Protein AF-A0A9X2KMB2-F1 (afdb_monomer_lite)

pLDDT: mean 74.88, std 11.55, range [46.0, 89.06]

Radius of gyration: 16.66 Å; chains: 1; bounding box: 49×30×35 Å

Structure (mmCIF, N/CA/C/O backbone):
data_AF-A0A9X2KMB2-F1
#
_entry.id   AF-A0A9X2KMB2-F1
#
loop_
_atom_site.group_PDB
_atom_site.id
_atom_site.type_symbol
_atom_site.label_atom_id
_atom_site.label_alt_id
_atom_site.label_comp_id
_atom_site.label_asym_id
_atom_site.label_entity_id
_atom_site.label_seq_id
_atom_site.pdbx_PDB_ins_code
_atom_site.Cartn_x
_atom_site.Cartn_y
_atom_site.Cartn_z
_atom_site.occupancy
_atom_site.B_iso_or_equiv
_atom_site.auth_seq_id
_atom_site.auth_comp_id
_atom_site.auth_asym_id
_atom_site.auth_atom_id
_atom_site.pdbx_PDB_model_num
ATOM 1 N N . MET A 1 1 ? -1.591 6.683 -15.059 1.00 46.00 1 MET A N 1
ATOM 2 C CA . MET A 1 1 ? -0.880 7.219 -13.878 1.00 46.00 1 MET A CA 1
ATOM 3 C C . MET A 1 1 ? -1.926 7.471 -12.804 1.00 46.00 1 MET A C 1
ATOM 5 O O . MET A 1 1 ? -2.968 8.017 -13.136 1.00 46.00 1 MET A O 1
ATOM 9 N N . MET A 1 2 ? -1.736 6.968 -11.585 1.00 48.09 2 MET A N 1
ATOM 10 C CA . MET A 1 2 ? -2.773 6.992 -10.544 1.00 48.09 2 MET A CA 1
ATOM 11 C C . MET A 1 2 ? -2.872 8.404 -9.947 1.00 48.09 2 MET A C 1
ATOM 13 O O . MET A 1 2 ? -1.891 8.885 -9.384 1.00 48.09 2 MET A O 1
ATOM 17 N N . CYS A 1 3 ? -4.020 9.079 -10.094 1.00 53.78 3 CYS A N 1
ATOM 18 C CA . CYS A 1 3 ? -4.204 10.487 -9.702 1.00 53.78 3 CYS A CA 1
ATOM 19 C C . CYS A 1 3 ? -3.836 10.766 -8.234 1.00 53.78 3 CYS A C 1
ATOM 21 O O . CYS A 1 3 ? -3.273 11.812 -7.942 1.00 53.78 3 CYS A O 1
ATOM 23 N N . ALA A 1 4 ? -4.061 9.803 -7.334 1.00 56.53 4 ALA A N 1
ATOM 24 C CA . ALA A 1 4 ? -3.735 9.933 -5.912 1.00 56.53 4 ALA A CA 1
ATOM 25 C C . ALA A 1 4 ? -2.237 10.172 -5.646 1.00 56.53 4 ALA A C 1
ATOM 27 O O . ALA A 1 4 ? -1.881 11.006 -4.823 1.00 56.53 4 A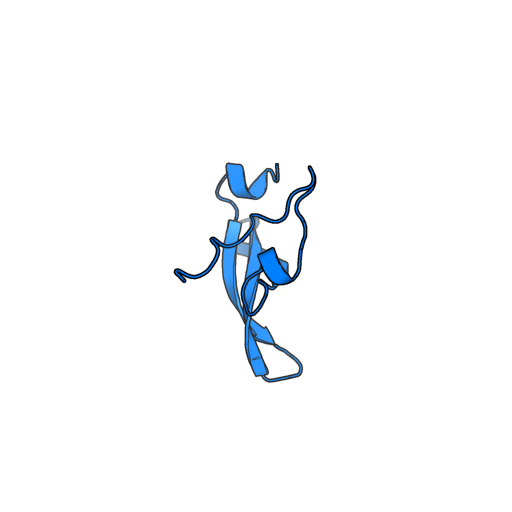LA A O 1
ATOM 28 N N . ALA A 1 5 ? -1.342 9.497 -6.377 1.00 58.47 5 ALA A N 1
ATOM 29 C CA . ALA A 1 5 ? 0.098 9.708 -6.218 1.00 58.47 5 ALA A CA 1
ATOM 30 C C . ALA A 1 5 ? 0.531 11.092 -6.726 1.00 58.47 5 ALA A C 1
ATOM 32 O O . ALA A 1 5 ? 1.382 11.735 -6.121 1.00 58.47 5 ALA A O 1
ATOM 33 N N . ALA A 1 6 ? -0.073 11.559 -7.823 1.00 59.53 6 ALA A N 1
ATOM 34 C CA . ALA A 1 6 ? 0.220 12.875 -8.387 1.00 59.53 6 ALA A CA 1
ATOM 35 C C . ALA A 1 6 ? -0.280 14.024 -7.494 1.00 59.53 6 ALA A C 1
ATOM 37 O O . ALA A 1 6 ? 0.341 15.082 -7.463 1.00 59.53 6 ALA A O 1
ATOM 38 N N . ASN A 1 7 ? -1.365 13.800 -6.751 1.00 67.25 7 ASN A N 1
ATOM 39 C CA . ASN A 1 7 ? -1.965 14.790 -5.859 1.00 67.25 7 ASN A CA 1
ATOM 40 C C . ASN A 1 7 ? -1.364 14.794 -4.441 1.00 67.25 7 ASN A C 1
ATOM 42 O O . ASN A 1 7 ? -1.718 15.655 -3.644 1.00 67.25 7 ASN A O 1
ATOM 46 N N . GLY A 1 8 ? -0.461 13.860 -4.115 1.00 61.91 8 GLY A N 1
ATOM 47 C CA . GLY A 1 8 ? 0.086 13.722 -2.759 1.00 61.91 8 GLY A CA 1
ATOM 48 C C . GLY A 1 8 ? -0.855 13.025 -1.769 1.00 61.91 8 GLY A C 1
ATOM 49 O O . GLY A 1 8 ? -0.562 12.970 -0.580 1.00 61.91 8 GLY A O 1
ATOM 50 N N . ASP A 1 9 ? -1.940 12.425 -2.259 1.00 72.19 9 ASP A N 1
ATOM 51 C CA . ASP A 1 9 ? -2.948 11.710 -1.467 1.00 72.19 9 ASP A CA 1
ATOM 52 C C . ASP A 1 9 ? -2.552 10.243 -1.210 1.00 72.19 9 ASP A C 1
ATOM 54 O O . ASP A 1 9 ? -3.397 9.387 -0.937 1.00 72.19 9 ASP A O 1
ATOM 58 N N . LEU A 1 10 ? -1.266 9.912 -1.358 1.00 68.12 10 LEU A N 1
ATOM 59 C CA . LEU A 1 10 ? -0.736 8.570 -1.149 1.00 68.12 10 LEU A CA 1
ATOM 60 C C . LEU A 1 10 ? 0.066 8.538 0.151 1.00 68.12 10 LEU A C 1
ATOM 62 O O . LEU A 1 10 ? 1.022 9.294 0.316 1.00 68.12 10 LEU A O 1
ATOM 66 N N . SER A 1 11 ? -0.293 7.616 1.042 1.00 73.44 11 SER A N 1
ATOM 67 C CA . SER A 1 11 ? 0.472 7.330 2.255 1.00 73.44 11 SER A CA 1
ATOM 68 C C . SER A 1 11 ? 0.976 5.892 2.245 1.00 73.44 11 SER A C 1
ATOM 70 O O . SER A 1 11 ? 0.307 4.986 1.736 1.00 73.44 11 SER A O 1
ATOM 72 N N . LEU A 1 12 ? 2.163 5.700 2.820 1.00 72.56 12 LEU A N 1
ATOM 73 C CA . LEU A 1 12 ? 2.710 4.390 3.136 1.00 72.56 12 LEU A CA 1
ATOM 74 C C . LEU A 1 12 ? 2.485 4.111 4.621 1.00 72.56 12 LEU A C 1
ATOM 76 O O . LEU A 1 12 ? 2.996 4.838 5.471 1.00 72.56 12 LEU A O 1
ATOM 80 N N . MET A 1 13 ? 1.738 3.053 4.925 1.00 77.50 13 MET A N 1
ATOM 81 C CA . MET A 1 13 ? 1.405 2.673 6.295 1.00 77.50 13 MET A CA 1
ATOM 82 C C . MET A 1 13 ? 1.964 1.291 6.613 1.00 77.50 13 MET A C 1
ATOM 84 O O . MET A 1 13 ? 1.711 0.334 5.886 1.00 77.50 13 MET A O 1
ATOM 88 N N . GLU A 1 14 ? 2.694 1.165 7.716 1.00 80.31 14 GLU A N 1
ATOM 89 C CA . GLU A 1 14 ? 3.019 -0.145 8.273 1.00 80.31 14 GLU A CA 1
ATOM 90 C C . GLU A 1 14 ? 1.778 -0.700 8.984 1.00 80.31 14 GLU A C 1
ATOM 92 O O . GLU A 1 14 ? 1.244 -0.094 9.911 1.00 80.31 14 GLU A O 1
ATOM 97 N N . CYS A 1 15 ? 1.284 -1.830 8.496 1.00 81.62 15 CYS A N 1
ATOM 98 C CA . CYS A 1 15 ? 0.143 -2.562 9.023 1.00 81.62 15 CYS A CA 1
ATOM 99 C C . CYS A 1 15 ? 0.612 -3.905 9.566 1.00 81.62 15 CYS A C 1
ATOM 101 O O . CYS A 1 15 ? 1.627 -4.436 9.127 1.00 81.62 15 CYS A O 1
ATOM 103 N N . MET A 1 16 ? -0.169 -4.500 10.457 1.00 83.06 16 MET A N 1
ATOM 104 C CA . MET A 1 16 ? 0.058 -5.873 10.889 1.00 83.06 16 MET A CA 1
ATOM 105 C C . MET A 1 16 ? -0.862 -6.804 10.098 1.00 83.06 16 MET A C 1
ATOM 107 O O . MET A 1 16 ? -2.064 -6.545 10.002 1.00 83.06 16 MET A O 1
ATOM 111 N N . ASP A 1 17 ? -0.309 -7.860 9.505 1.00 82.94 17 ASP A N 1
ATOM 112 C CA . ASP A 1 17 ? -1.102 -8.904 8.863 1.00 82.94 17 ASP A CA 1
ATOM 113 C C . ASP A 1 17 ? -2.053 -9.518 9.899 1.00 82.94 17 ASP A C 1
ATOM 115 O O . ASP A 1 17 ? -1.629 -9.971 10.964 1.00 82.94 17 ASP A O 1
ATOM 119 N N . ALA A 1 18 ? -3.352 -9.504 9.602 1.00 84.12 18 ALA A N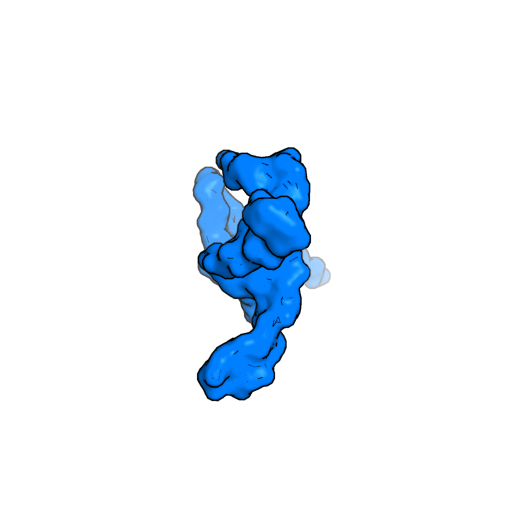 1
ATOM 120 C CA . ALA A 1 18 ? -4.379 -9.901 10.561 1.00 84.12 18 ALA A CA 1
ATOM 121 C C . ALA A 1 18 ? -4.356 -11.402 10.900 1.00 84.12 18 ALA A C 1
ATOM 123 O O . ALA A 1 18 ? -4.939 -11.804 11.905 1.00 84.12 18 ALA A O 1
ATOM 124 N N . VAL A 1 19 ? -3.718 -12.228 10.065 1.00 87.88 19 VAL A N 1
ATOM 125 C CA . VAL A 1 19 ? -3.637 -13.680 10.245 1.00 87.88 19 VAL A CA 1
ATOM 126 C C . VAL A 1 19 ? -2.290 -14.076 10.841 1.00 87.88 19 VAL A C 1
ATOM 128 O O . VAL A 1 19 ? -2.253 -14.893 11.758 1.00 87.88 19 VAL A O 1
ATOM 131 N N . THR A 1 20 ? -1.186 -13.519 10.337 1.00 88.38 20 THR A N 1
ATOM 132 C CA . THR A 1 20 ? 0.170 -13.930 10.739 1.00 88.38 20 THR A CA 1
ATOM 133 C C . THR A 1 20 ? 0.790 -13.047 11.816 1.00 88.38 20 THR A C 1
ATOM 135 O O . THR A 1 20 ? 1.714 -13.485 12.496 1.00 88.38 20 THR A O 1
ATOM 138 N N . GLY A 1 21 ? 0.306 -11.815 11.989 1.00 88.25 21 GLY A N 1
ATOM 139 C CA . GLY A 1 21 ? 0.905 -10.837 12.896 1.00 88.25 21 GLY A C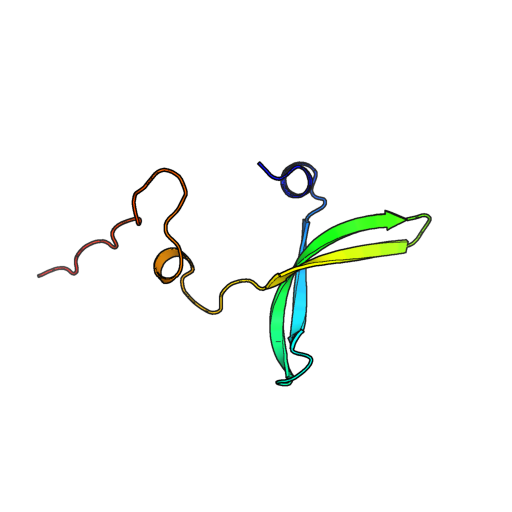A 1
ATOM 140 C C . GLY A 1 21 ? 2.181 -10.180 12.355 1.00 88.25 21 GLY A C 1
ATOM 141 O O . GLY A 1 21 ? 2.828 -9.424 13.074 1.00 88.25 21 GLY A O 1
ATOM 142 N N . GLU A 1 22 ? 2.575 -10.454 11.110 1.00 87.06 22 GLU A N 1
ATOM 143 C CA . GLU A 1 22 ? 3.787 -9.873 10.526 1.00 87.06 22 GLU A CA 1
ATOM 144 C C . GLU A 1 22 ? 3.572 -8.418 10.082 1.00 87.06 22 GLU A C 1
ATOM 146 O O . GLU A 1 22 ? 2.504 -8.093 9.551 1.00 87.06 22 GLU A O 1
ATOM 151 N N . PRO A 1 23 ? 4.584 -7.539 10.206 1.00 82.19 23 PRO A N 1
ATOM 152 C CA . PRO A 1 23 ? 4.515 -6.200 9.639 1.00 82.19 23 PRO A CA 1
ATOM 153 C C . PRO A 1 23 ? 4.463 -6.257 8.104 1.00 82.19 23 PRO A C 1
ATOM 155 O O . PRO A 1 23 ? 5.152 -7.042 7.445 1.00 82.19 23 PRO A O 1
ATOM 158 N N . ARG A 1 24 ? 3.614 -5.411 7.524 1.00 83.81 24 ARG A N 1
ATOM 159 C CA . ARG A 1 24 ? 3.353 -5.277 6.090 1.00 83.81 24 ARG A CA 1
ATOM 160 C C . ARG A 1 24 ? 3.220 -3.806 5.739 1.00 83.81 24 ARG A C 1
ATOM 162 O O . ARG A 1 24 ? 2.393 -3.102 6.306 1.00 83.81 24 ARG A O 1
ATOM 169 N N . TYR A 1 25 ? 3.974 -3.344 4.753 1.00 83.62 25 TYR A N 1
ATOM 170 C CA . TYR A 1 25 ? 3.815 -1.987 4.240 1.00 83.62 25 TYR A CA 1
ATOM 171 C C . TYR A 1 25 ? 2.659 -1.940 3.245 1.00 83.62 25 TYR A C 1
ATOM 173 O O . TYR A 1 25 ? 2.682 -2.650 2.244 1.00 83.62 25 TYR A O 1
ATOM 181 N N . VAL A 1 26 ? 1.647 -1.121 3.511 1.00 85.12 26 VAL A N 1
ATOM 182 C CA . VAL A 1 26 ? 0.421 -1.014 2.716 1.00 85.12 26 VAL A CA 1
ATOM 183 C C . VAL A 1 26 ? 0.353 0.356 2.059 1.00 85.12 26 VAL A C 1
ATOM 185 O O . VAL A 1 26 ? 0.545 1.388 2.704 1.00 85.12 26 VAL A O 1
ATOM 188 N N . LEU A 1 27 ? 0.077 0.353 0.757 1.00 85.06 27 LEU A N 1
ATOM 189 C CA . LEU A 1 27 ? -0.248 1.552 0.001 1.00 85.06 27 LEU A CA 1
ATOM 190 C C . LEU A 1 27 ? -1.708 1.915 0.245 1.00 85.06 27 LEU A C 1
ATOM 192 O O . LEU A 1 27 ? -2.605 1.110 -0.023 1.00 85.06 27 LEU A O 1
ATOM 196 N N . CYS A 1 28 ? -1.934 3.142 0.704 1.00 84.31 28 CYS A N 1
ATOM 197 C CA . CYS A 1 28 ? -3.262 3.658 1.000 1.00 84.31 28 CYS A CA 1
ATOM 198 C C . CYS A 1 28 ? -3.542 4.936 0.208 1.00 84.31 28 CYS A C 1
ATOM 200 O O . CYS A 1 28 ? -2.692 5.828 0.150 1.00 84.31 28 CYS A O 1
ATOM 202 N N . ALA A 1 29 ? -4.758 5.062 -0.331 1.00 84.62 29 ALA A N 1
ATOM 203 C CA . ALA A 1 29 ? -5.307 6.384 -0.613 1.00 84.62 29 ALA A CA 1
ATOM 204 C C . ALA A 1 29 ? -5.673 7.061 0.703 1.00 84.62 29 ALA A C 1
ATOM 206 O O . ALA A 1 29 ? -6.286 6.445 1.577 1.00 84.62 29 ALA A O 1
ATOM 207 N N . VAL A 1 30 ? -5.338 8.336 0.808 1.00 84.75 30 VAL A N 1
ATOM 208 C CA . VAL A 1 30 ? -5.750 9.206 1.899 1.00 84.75 30 VAL A CA 1
ATOM 209 C C . VAL A 1 30 ? -6.838 10.131 1.377 1.00 84.75 30 VAL A C 1
ATOM 211 O O . VAL A 1 30 ? -6.718 10.711 0.305 1.00 84.75 30 VAL A O 1
ATOM 214 N N . SER A 1 31 ? -7.917 10.270 2.135 1.00 83.75 31 SER A N 1
ATOM 215 C CA . SER A 1 31 ? -8.942 11.280 1.875 1.00 83.75 31 SER A CA 1
ATOM 216 C C . SER A 1 31 ? -9.304 11.982 3.174 1.00 83.75 31 SER A C 1
ATOM 218 O O . SER A 1 31 ? -9.314 11.352 4.229 1.00 83.75 31 SER A O 1
ATOM 220 N N . LEU A 1 32 ? -9.594 13.278 3.106 1.00 86.69 32 LEU A N 1
ATOM 221 C CA . LEU A 1 32 ? -10.158 14.017 4.230 1.00 86.69 32 LEU A CA 1
ATOM 222 C C . LEU A 1 32 ? -11.686 13.979 4.113 1.00 86.69 32 LEU A C 1
ATOM 224 O O . LEU A 1 32 ? -12.241 14.468 3.128 1.00 86.69 32 LEU A O 1
ATOM 228 N N . GLN A 1 33 ? -12.368 13.406 5.102 1.00 87.56 33 GLN A N 1
ATOM 229 C CA . GLN A 1 33 ? -13.827 13.425 5.195 1.00 87.56 33 GLN A CA 1
ATOM 230 C C . GLN A 1 33 ? -14.245 14.190 6.448 1.00 87.56 33 GLN A C 1
ATOM 232 O O . GLN A 1 33 ? -14.079 13.726 7.573 1.00 87.56 33 GLN A O 1
ATOM 237 N N . GLY A 1 34 ? -14.759 15.405 6.245 1.00 88.75 34 GLY A N 1
ATOM 238 C CA . GLY A 1 34 ? -15.015 16.336 7.340 1.00 88.75 34 GLY A CA 1
ATOM 239 C C . GLY A 1 34 ? -13.705 16.744 8.013 1.00 88.75 34 GLY A C 1
ATOM 240 O O . GLY A 1 34 ? -12.880 17.414 7.396 1.00 88.75 34 GLY A O 1
ATOM 241 N N . ASN A 1 35 ? -13.523 16.320 9.264 1.00 89.06 35 ASN A N 1
ATOM 242 C CA . ASN A 1 35 ? -12.322 16.587 10.058 1.00 89.06 35 ASN A CA 1
ATOM 243 C C . ASN A 1 35 ? -11.419 15.354 10.239 1.00 89.06 35 ASN A C 1
ATOM 245 O O . ASN A 1 35 ? -10.410 15.457 10.936 1.00 89.06 35 ASN A O 1
ATOM 249 N N . ASP A 1 36 ? -11.756 14.226 9.604 1.00 86.44 36 ASP A N 1
ATOM 250 C CA . ASP A 1 36 ? -11.066 12.949 9.780 1.00 86.44 36 ASP A CA 1
ATOM 251 C C . ASP A 1 36 ? -10.342 12.505 8.506 1.00 86.44 36 ASP A C 1
ATOM 253 O O . ASP A 1 36 ? -10.862 12.615 7.391 1.00 86.44 36 ASP A O 1
ATOM 257 N N . TYR A 1 37 ? -9.142 11.948 8.672 1.00 83.69 37 TYR A N 1
ATOM 258 C CA . TYR A 1 37 ? -8.425 11.282 7.588 1.00 83.69 37 TYR A CA 1
ATOM 259 C C . TYR A 1 37 ? -8.884 9.831 7.466 1.00 83.69 37 TYR A C 1
ATOM 261 O O . TYR A 1 37 ? -8.729 9.032 8.388 1.00 83.69 37 TYR A O 1
ATOM 269 N N . VAL A 1 38 ? -9.395 9.472 6.294 1.00 88.06 38 VAL A N 1
ATOM 270 C CA . VAL A 1 38 ? -9.775 8.106 5.941 1.00 88.06 38 VAL A CA 1
ATOM 271 C C . VAL A 1 38 ? -8.690 7.512 5.053 1.00 88.06 38 VAL A C 1
ATOM 273 O O . VAL A 1 38 ? -8.433 8.016 3.956 1.00 88.06 38 VAL A O 1
ATOM 276 N N . MET A 1 39 ? -8.072 6.427 5.521 1.00 85.31 39 MET A N 1
ATOM 277 C CA . MET A 1 39 ? -7.088 5.658 4.760 1.00 85.31 39 MET A CA 1
ATOM 278 C C . MET A 1 39 ? -7.746 4.427 4.134 1.00 85.31 39 MET A C 1
ATOM 280 O O . MET A 1 39 ? -8.259 3.565 4.843 1.00 85.31 39 MET A O 1
ATOM 284 N N . THR A 1 40 ? -7.726 4.341 2.804 1.00 87.69 40 THR A N 1
ATOM 285 C CA . THR A 1 40 ? -8.264 3.202 2.046 1.00 87.69 40 THR A CA 1
ATOM 286 C C . THR A 1 40 ? -7.110 2.355 1.504 1.00 87.69 40 THR A C 1
ATOM 288 O O . THR A 1 40 ? -6.396 2.829 0.616 1.00 87.69 40 THR A O 1
ATOM 291 N N . PRO A 1 41 ? -6.897 1.127 2.009 1.00 83.06 41 PRO A N 1
ATOM 292 C CA . PRO A 1 41 ? -5.795 0.276 1.575 1.00 83.06 41 PRO A CA 1
ATOM 293 C C . PRO A 1 41 ? -6.044 -0.286 0.169 1.00 83.06 41 PRO A C 1
ATOM 295 O O . PRO A 1 41 ? -7.100 -0.855 -0.102 1.00 83.06 41 PRO A O 1
ATOM 298 N N . PHE A 1 42 ? -5.058 -0.160 -0.720 1.00 81.81 42 PHE A N 1
ATOM 299 C CA . PHE A 1 42 ? -5.103 -0.734 -2.070 1.00 81.81 42 PHE A CA 1
ATOM 300 C C . PHE A 1 42 ? -4.346 -2.054 -2.185 1.00 81.81 42 PHE A C 1
ATOM 302 O O . PHE A 1 42 ? -4.740 -2.925 -2.957 1.00 81.81 42 PHE A O 1
ATOM 309 N N . GLY A 1 43 ? -3.256 -2.209 -1.435 1.00 79.81 43 GLY A N 1
ATOM 310 C CA . GLY A 1 43 ? -2.438 -3.416 -1.469 1.00 79.81 43 GLY A CA 1
ATOM 311 C C . GLY A 1 43 ? -1.152 -3.276 -0.665 1.00 79.81 43 GLY A C 1
ATOM 312 O O . GLY A 1 43 ? -0.712 -2.165 -0.367 1.00 79.81 43 GLY A O 1
ATOM 313 N N . HIS A 1 44 ? -0.554 -4.410 -0.306 1.00 82.62 44 HIS A N 1
ATOM 314 C CA . HIS A 1 44 ? 0.751 -4.441 0.347 1.00 82.62 44 HIS A CA 1
ATOM 315 C C . HIS A 1 44 ? 1.883 -4.337 -0.683 1.00 82.62 44 HIS A C 1
ATOM 317 O O . HIS A 1 44 ? 1.764 -4.809 -1.814 1.00 82.62 44 HIS A O 1
ATOM 323 N N . LEU A 1 45 ? 3.000 -3.737 -0.282 1.00 79.62 45 LEU A N 1
ATOM 324 C CA . LEU A 1 45 ? 4.250 -3.808 -1.024 1.00 79.62 45 LEU A CA 1
ATOM 325 C C . LEU A 1 45 ? 4.799 -5.232 -0.978 1.00 79.62 45 LEU A C 1
ATOM 327 O O . LEU A 1 45 ? 4.633 -5.959 0.002 1.00 79.62 45 LEU A O 1
ATOM 331 N N . HIS A 1 46 ? 5.458 -5.626 -2.063 1.00 79.31 46 HIS A N 1
ATOM 332 C CA . HIS A 1 46 ? 6.100 -6.926 -2.140 1.00 79.31 46 HIS A CA 1
ATOM 333 C C . HIS A 1 46 ? 7.238 -7.023 -1.117 1.00 79.31 46 HIS A C 1
ATOM 335 O O . HIS A 1 46 ? 8.074 -6.125 -1.019 1.00 79.31 46 HIS A O 1
ATOM 341 N N . ASN A 1 47 ? 7.290 -8.139 -0.392 1.00 74.44 47 ASN A N 1
ATOM 342 C CA . ASN A 1 47 ? 8.396 -8.448 0.503 1.00 74.44 47 ASN A CA 1
ATOM 343 C C . ASN A 1 47 ? 9.569 -8.991 -0.320 1.00 74.44 47 ASN A C 1
ATOM 34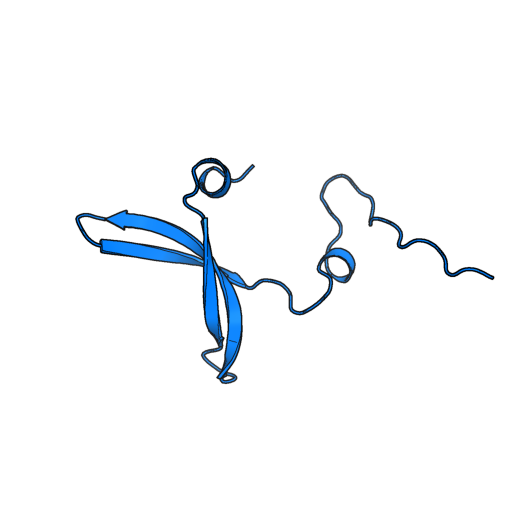5 O O . ASN A 1 47 ? 9.695 -10.199 -0.503 1.00 74.44 47 ASN A O 1
ATOM 349 N N . GLY A 1 48 ? 10.395 -8.091 -0.852 1.00 77.56 48 GLY A N 1
ATOM 350 C CA . GLY A 1 48 ? 11.544 -8.438 -1.687 1.00 77.56 48 GLY A CA 1
ATOM 351 C C . GLY A 1 48 ? 11.684 -7.512 -2.888 1.00 77.56 48 GLY A C 1
ATOM 352 O O . GLY A 1 48 ? 11.106 -6.427 -2.923 1.00 77.56 48 GLY A O 1
ATOM 353 N N . ASN A 1 49 ? 12.448 -7.942 -3.890 1.00 72.19 49 ASN A N 1
ATOM 354 C CA . ASN A 1 49 ? 12.644 -7.178 -5.115 1.00 72.19 49 ASN A CA 1
ATOM 355 C C . ASN A 1 49 ? 11.420 -7.320 -6.047 1.00 72.19 49 ASN A C 1
ATOM 357 O O . ASN A 1 49 ? 11.230 -8.379 -6.647 1.00 72.19 49 ASN A O 1
ATOM 361 N N . PRO A 1 50 ? 10.593 -6.275 -6.240 1.00 75.06 50 PRO A N 1
ATOM 362 C CA . PRO A 1 50 ? 9.385 -6.384 -7.058 1.00 75.06 50 PRO A CA 1
ATOM 363 C C . PRO A 1 50 ? 9.681 -6.695 -8.534 1.00 75.06 50 PRO A C 1
ATOM 365 O O . PRO A 1 50 ? 8.830 -7.272 -9.205 1.00 75.06 50 PRO A O 1
ATOM 368 N N . TYR A 1 51 ? 10.880 -6.381 -9.040 1.00 71.88 51 TYR A N 1
ATOM 369 C CA . TYR A 1 51 ? 11.281 -6.722 -10.410 1.00 71.88 51 TYR A CA 1
ATOM 370 C C . TYR A 1 51 ? 11.515 -8.222 -10.613 1.00 71.88 51 TYR A C 1
ATOM 372 O O . TYR A 1 51 ? 11.523 -8.691 -11.747 1.00 71.88 51 TYR A O 1
ATOM 380 N N . GLU A 1 52 ? 11.714 -8.999 -9.548 1.00 78.88 52 GLU A N 1
ATOM 381 C CA . GLU A 1 52 ? 11.770 -10.462 -9.641 1.00 78.88 52 GLU A CA 1
ATOM 382 C C . GLU A 1 52 ? 10.374 -11.082 -9.727 1.00 78.88 52 GLU A C 1
ATOM 384 O O . GLU A 1 52 ? 10.215 -12.134 -10.345 1.00 78.88 52 GLU A O 1
ATOM 389 N N . ALA A 1 53 ? 9.367 -10.405 -9.172 1.00 77.62 53 ALA A N 1
ATOM 390 C CA . ALA A 1 53 ? 7.983 -10.864 -9.152 1.00 77.62 53 ALA A CA 1
ATOM 391 C C . ALA A 1 53 ? 7.158 -10.383 -10.358 1.00 77.62 53 ALA A C 1
ATOM 393 O O . ALA A 1 53 ? 6.229 -11.074 -10.775 1.00 77.62 53 ALA A O 1
ATOM 394 N N . TYR A 1 54 ? 7.478 -9.214 -10.924 1.00 72.94 54 TYR A N 1
ATOM 395 C CA . TYR A 1 54 ? 6.645 -8.561 -11.935 1.00 72.94 54 TYR A CA 1
ATOM 396 C C . TYR A 1 54 ? 7.444 -8.078 -13.149 1.00 72.94 54 TYR A C 1
ATOM 398 O O . TYR A 1 54 ? 8.522 -7.495 -13.029 1.00 72.94 54 TYR A O 1
ATOM 406 N N . VAL A 1 55 ? 6.861 -8.262 -14.337 1.00 75.62 55 VAL A N 1
ATOM 407 C CA .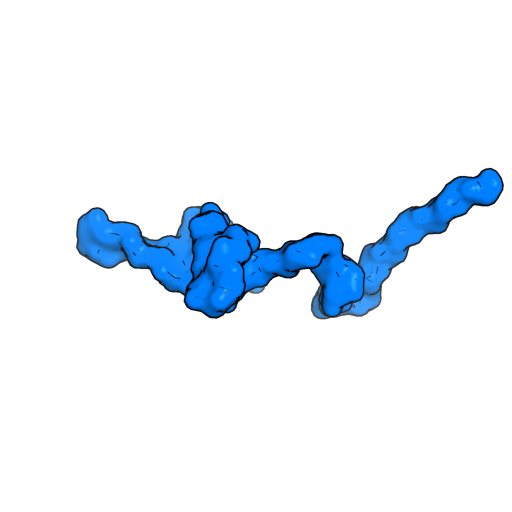 VAL A 1 55 ? 7.332 -7.648 -15.587 1.00 75.62 55 VAL A CA 1
ATOM 408 C C . VAL A 1 55 ? 6.498 -6.391 -15.847 1.00 75.62 55 VAL A C 1
ATOM 410 O O . VAL A 1 55 ? 5.267 -6.479 -15.848 1.00 75.62 55 VAL A O 1
ATOM 413 N N . PRO A 1 56 ? 7.120 -5.220 -16.068 1.00 75.12 56 P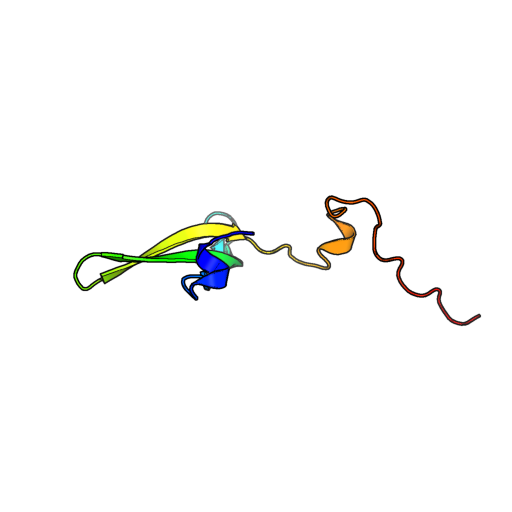RO A N 1
ATOM 414 C CA . PRO A 1 56 ? 6.376 -3.992 -16.304 1.00 75.12 56 PRO A CA 1
ATOM 415 C C . PRO A 1 56 ? 5.633 -4.024 -17.652 1.00 75.12 56 PRO A C 1
ATOM 417 O O . PRO A 1 56 ? 6.115 -4.624 -18.623 1.00 75.12 56 PRO A O 1
ATOM 420 N N . PRO A 1 57 ? 4.479 -3.337 -17.757 1.00 66.56 57 PRO A N 1
ATOM 421 C CA . PRO A 1 57 ? 3.817 -3.130 -19.040 1.00 66.56 57 PRO A CA 1
ATOM 422 C C . PRO A 1 57 ? 4.758 -2.359 -19.980 1.00 66.56 57 PRO A C 1
ATOM 424 O O . PRO A 1 57 ? 5.245 -1.289 -19.628 1.00 66.56 57 PRO A O 1
ATOM 427 N N . GLY A 1 58 ? 5.038 -2.920 -21.159 1.00 76.00 58 GLY A N 1
ATOM 428 C CA . GLY A 1 58 ? 6.046 -2.403 -22.100 1.00 76.00 58 GLY A CA 1
ATOM 429 C C . GLY A 1 58 ? 7.236 -3.339 -22.327 1.00 76.00 58 GLY A C 1
ATOM 430 O O . GLY A 1 58 ? 7.966 -3.151 -23.291 1.00 76.00 58 GLY A O 1
ATOM 431 N N . GLY A 1 59 ? 7.380 -4.387 -21.510 1.00 68.19 59 GLY A N 1
ATOM 432 C CA . GLY A 1 59 ? 8.213 -5.540 -21.839 1.00 68.19 59 GLY A CA 1
ATOM 433 C C . GLY A 1 59 ? 9.711 -5.254 -21.911 1.00 68.19 59 GLY A C 1
ATOM 434 O O . GLY A 1 59 ? 10.319 -5.390 -22.963 1.00 68.19 59 GLY A O 1
ATOM 435 N N . SER A 1 60 ? 10.328 -4.997 -20.764 1.00 60.47 60 SER A N 1
ATOM 436 C CA . SER A 1 60 ? 11.568 -5.692 -20.416 1.00 60.47 60 SER A CA 1
ATOM 437 C C . SER A 1 60 ? 11.734 -5.697 -18.902 1.00 60.47 60 SER A C 1
ATOM 439 O O . SER A 1 60 ? 11.526 -4.697 -18.212 1.00 60.47 60 SER A O 1
ATOM 441 N N . ARG A 1 61 ? 12.076 -6.872 -18.371 1.00 60.72 61 ARG A N 1
ATOM 442 C CA . ARG A 1 61 ? 12.696 -6.978 -17.054 1.00 60.72 61 ARG A CA 1
ATOM 443 C C . ARG A 1 61 ? 13.997 -6.180 -17.158 1.00 60.72 61 ARG A C 1
ATOM 445 O O . ARG A 1 61 ? 14.778 -6.477 -18.055 1.00 60.72 61 ARG A O 1
ATOM 452 N N . LEU A 1 62 ? 14.218 -5.179 -16.302 1.00 62.06 62 LEU A N 1
ATOM 453 C CA . LEU A 1 62 ? 15.542 -4.563 -16.173 1.00 62.06 62 LEU A CA 1
ATOM 454 C C . LEU A 1 62 ? 16.528 -5.708 -15.901 1.00 62.06 62 LEU A C 1
ATOM 456 O O . LEU A 1 62 ? 16.456 -6.334 -14.843 1.00 62.06 62 LEU A O 1
ATOM 460 N N . GLU A 1 63 ? 17.352 -6.068 -16.886 1.00 57.59 63 GLU A N 1
ATOM 461 C CA . GLU A 1 63 ? 18.356 -7.111 -16.707 1.00 57.59 63 GLU A CA 1
ATOM 462 C C . GLU A 1 63 ? 19.321 -6.631 -15.623 1.00 57.59 63 GLU A C 1
ATOM 464 O O . GLU A 1 63 ? 19.880 -5.535 -15.711 1.00 57.59 63 GLU A O 1
ATOM 469 N N . ALA A 1 64 ? 19.474 -7.424 -14.561 1.00 55.69 64 ALA A N 1
ATOM 470 C CA . ALA A 1 64 ? 20.506 -7.158 -13.574 1.00 55.69 64 ALA A CA 1
ATOM 471 C C . ALA A 1 64 ? 21.873 -7.199 -14.286 1.00 55.69 64 ALA A C 1
ATOM 473 O O . ALA A 1 64 ? 22.080 -8.080 -15.127 1.00 55.69 64 ALA A O 1
ATOM 474 N N . PRO A 1 65 ? 22.802 -6.274 -13.985 1.00 53.03 65 PRO A N 1
ATOM 475 C CA . PRO A 1 65 ? 24.126 -6.303 -14.593 1.00 53.03 65 PRO A CA 1
ATOM 476 C C . PRO A 1 65 ? 24.794 -7.655 -14.309 1.00 53.03 65 PRO A C 1
ATOM 478 O O . PRO A 1 65 ? 24.757 -8.145 -13.178 1.00 53.03 65 PRO A O 1
ATOM 481 N N . ALA A 1 66 ? 25.378 -8.266 -15.343 1.00 53.75 66 ALA A N 1
ATOM 482 C CA . ALA A 1 66 ? 26.084 -9.537 -15.212 1.00 53.75 66 ALA A CA 1
ATOM 483 C C . ALA A 1 66 ? 27.225 -9.418 -14.179 1.00 53.75 66 ALA A C 1
ATOM 485 O O . ALA A 1 66 ? 27.874 -8.367 -14.114 1.00 53.75 66 ALA A O 1
ATOM 486 N N . PRO A 1 67 ? 27.486 -10.463 -13.369 1.00 58.22 67 PRO A N 1
ATOM 487 C CA . PRO A 1 67 ? 28.593 -10.438 -12.421 1.00 58.22 67 PRO A CA 1
ATOM 488 C C . PRO A 1 67 ? 29.933 -10.272 -13.161 1.00 58.22 67 PRO A C 1
ATOM 490 O O . PRO A 1 67 ? 30.072 -10.781 -14.278 1.00 58.22 67 PRO A O 1
ATOM 493 N N . PRO A 1 68 ? 30.923 -9.573 -12.571 1.00 64.06 68 PRO A N 1
ATOM 494 C CA . PRO A 1 68 ? 32.261 -9.517 -13.145 1.00 64.06 68 PRO A CA 1
ATOM 495 C C . PRO A 1 68 ? 32.867 -10.928 -13.164 1.00 64.06 68 PRO A C 1
ATOM 497 O O . PRO A 1 68 ? 32.759 -11.659 -12.177 1.00 64.06 68 PRO A O 1
ATOM 500 N N . GLY A 1 69 ? 33.432 -11.303 -14.316 1.00 73.38 69 GLY A N 1
ATOM 501 C CA . GLY A 1 69 ? 34.132 -12.575 -14.523 1.00 73.38 69 GLY A CA 1
ATOM 502 C C . GLY A 1 69 ? 35.532 -12.615 -13.930 1.00 73.38 69 GLY A C 1
ATOM 503 O O . GLY A 1 69 ? 36.026 -11.557 -13.477 1.00 73.38 69 GLY A O 1
#

Organism: NCBI:txid2949092

Sequence (69 aa):
MMCAAANGDLSLMECMDAVTGEPRYVLCAVSLQGNDYVMTPFGHLHNGNPYEAYVPPGGSRLEAPAPPG

Secondary structure (DSSP, 8-state):
--HHHHHT-EEEEEEE-TTT--EEEEEEEEEEETTEEEEEEEEEPPSS-HHHH-PPTTS---PPPPPP-

Foldseek 3Di:
DDVQVVVVQWDWDFDADPPPRDTWTFIWGWDDDPNDIDTHTDDTDDPDDVLVVDDDPPDDSPDDPDDDD

InterPro domains:
  IPR046120 Protein of unknown function DUF6117 [PF19612] (2-58)